Protein AF-A0A089KUU4-F1 (afdb_monomer_lite)

Foldseek 3Di:
DDPVVVVVLLVLLLLLLLLLLVLLQLLLPDDLPDNDVVSVVVNVVSLVVNVVSLVVLVVVLVVCVVPDPDPDDPLVVLSVVSNVSSVVSSVVSPPNVSSCCCVVPVPVSVVSNVSVVPSNVVSVVSSVCSVVSVVVVD

Sequence (138 aa):
MNSIIFRCRYVGILILLILSFRLLSVTQTGPGWEVPTIVFDEIRKIQNKMSFLFIVEIVLIIYDAFNKNKPGTLSLVLYITAVLLSFIIYSYGSEQVIFNLQGNAPLLSALISNSLFIGVPIACLLVGTLTYLRWKHN

pLDDT: mean 72.03, std 10.83, range [47.47, 88.88]

Secondary structure (DSSP, 8-state):
--HHHHHHHHHHHHHHHHHHHHHHHHTTSS-TT---HHHHHHHHHHHHHHHHHHHHHHHHHHHHHHH-S-TT-HHHHHHHHHHHHHHHHHHHHTSGGGGGHHHH-HHHHHHHHTHHHHHHHHHHHHHHHHHHHHHTT-

Radius of gyration: 16.64 Å; chains: 1; bounding box: 42×26×46 Å

Structure (mmCIF, N/CA/C/O backbone):
data_AF-A0A089KUU4-F1
#
_entry.id   AF-A0A089KUU4-F1
#
loop_
_atom_site.group_PDB
_atom_site.id
_atom_site.type_symbol
_atom_site.label_atom_id
_atom_site.label_alt_id
_atom_site.label_comp_id
_atom_site.label_asym_id
_atom_site.label_entity_id
_atom_site.label_seq_id
_atom_site.pdbx_PDB_ins_code
_atom_site.Cartn_x
_atom_site.Cartn_y
_atom_site.Cartn_z
_atom_site.occupancy
_atom_site.B_iso_or_equiv
_atom_site.auth_seq_id
_atom_site.auth_comp_id
_atom_site.auth_asym_id
_atom_site.auth_atom_id
_atom_site.pdbx_PDB_model_num
ATOM 1 N N . MET A 1 1 ? -19.305 1.668 19.374 1.00 51.12 1 MET A N 1
ATOM 2 C CA . MET A 1 1 ? -18.631 2.465 18.321 1.00 51.12 1 MET A CA 1
ATOM 3 C C . MET A 1 1 ? -18.772 1.729 16.985 1.00 51.12 1 MET A C 1
ATOM 5 O O . MET A 1 1 ? -18.346 0.582 16.909 1.00 51.12 1 MET A O 1
ATOM 9 N N . ASN A 1 2 ? -19.458 2.321 15.996 1.00 54.53 2 ASN A N 1
ATOM 10 C CA . ASN A 1 2 ? -20.070 1.632 14.840 1.00 54.53 2 ASN A CA 1
ATOM 11 C C . ASN A 1 2 ? -19.137 0.671 14.078 1.00 54.53 2 ASN A C 1
ATOM 13 O O . ASN A 1 2 ? -18.156 1.095 13.472 1.00 54.53 2 ASN A O 1
ATOM 17 N N . SER A 1 3 ? -19.505 -0.617 14.055 1.00 61.72 3 SER A N 1
ATOM 18 C CA . SER A 1 3 ? -18.815 -1.726 13.363 1.00 61.72 3 SER A CA 1
ATOM 19 C C . SER A 1 3 ? -18.462 -1.414 11.898 1.00 61.72 3 SER A C 1
ATOM 21 O O . SER A 1 3 ? -17.381 -1.764 11.424 1.00 61.72 3 SER A O 1
ATOM 23 N N . ILE A 1 4 ? -19.333 -0.675 11.206 1.00 66.44 4 ILE A N 1
ATOM 24 C CA . ILE A 1 4 ? -19.206 -0.338 9.781 1.00 66.44 4 ILE A CA 1
ATOM 25 C C . ILE A 1 4 ? -17.990 0.556 9.504 1.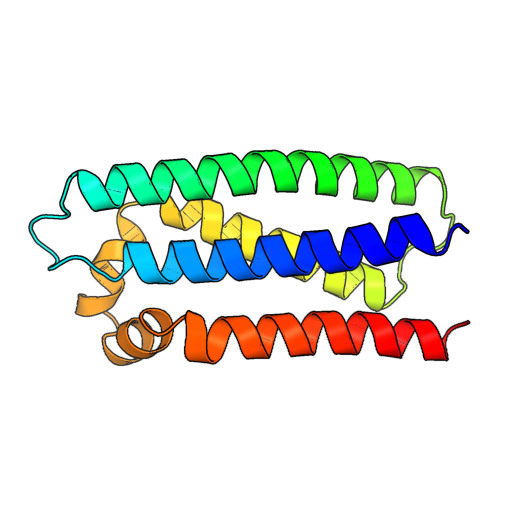00 66.44 4 ILE A C 1
ATOM 27 O O . ILE A 1 4 ? -17.186 0.231 8.635 1.00 66.44 4 ILE A O 1
ATOM 31 N N . ILE A 1 5 ? -17.796 1.624 10.289 1.00 67.00 5 ILE A N 1
ATOM 32 C CA . ILE A 1 5 ? -16.706 2.604 10.098 1.00 67.00 5 ILE A CA 1
ATOM 33 C C . ILE A 1 5 ? -15.342 1.910 10.125 1.00 67.00 5 ILE A C 1
ATOM 35 O O . ILE A 1 5 ? -14.425 2.242 9.380 1.00 67.00 5 ILE A O 1
ATOM 39 N N . PHE A 1 6 ? -15.214 0.889 10.963 1.00 67.12 6 PHE A N 1
ATOM 40 C CA . PHE A 1 6 ? -13.966 0.166 11.095 1.00 67.12 6 PHE A CA 1
ATOM 41 C C . PHE A 1 6 ? -13.721 -0.875 10.009 1.00 67.12 6 PHE A C 1
ATOM 43 O O . PHE A 1 6 ? -12.577 -1.057 9.607 1.00 67.12 6 PHE A O 1
ATOM 50 N N . ARG A 1 7 ? -14.771 -1.538 9.514 1.00 67.94 7 ARG A N 1
ATOM 51 C CA . ARG A 1 7 ? -14.646 -2.402 8.334 1.00 67.94 7 ARG A CA 1
ATOM 52 C C . ARG A 1 7 ? -14.214 -1.575 7.126 1.00 67.94 7 ARG A C 1
ATOM 54 O O . ARG A 1 7 ? -13.273 -1.960 6.443 1.00 67.94 7 ARG A O 1
ATOM 61 N N . CYS A 1 8 ? -14.816 -0.399 6.935 1.00 71.75 8 CYS A N 1
ATOM 62 C CA . CYS A 1 8 ? -14.413 0.543 5.891 1.00 71.75 8 CYS A CA 1
ATOM 63 C C . CYS A 1 8 ? -12.949 0.981 6.035 1.00 71.75 8 CYS A C 1
ATOM 65 O O . CYS A 1 8 ? -12.246 1.040 5.036 1.00 71.75 8 CYS A O 1
ATOM 67 N N . ARG A 1 9 ? -12.460 1.205 7.260 1.00 73.81 9 ARG A N 1
ATOM 68 C CA . ARG A 1 9 ? -11.047 1.528 7.524 1.00 73.81 9 ARG A CA 1
ATOM 69 C C . ARG A 1 9 ? -10.075 0.420 7.156 1.00 73.81 9 ARG A C 1
ATOM 71 O O . ARG A 1 9 ? -9.066 0.679 6.516 1.00 73.81 9 ARG A O 1
ATOM 78 N N . TYR A 1 10 ? -10.365 -0.816 7.546 1.00 76.88 10 TYR A N 1
ATOM 79 C CA . TYR A 1 10 ? -9.488 -1.937 7.212 1.00 76.88 10 TYR A CA 1
ATOM 80 C C . TYR A 1 10 ? -9.478 -2.231 5.711 1.00 76.88 10 TYR A C 1
ATOM 82 O O . TYR A 1 10 ? -8.430 -2.557 5.164 1.00 76.88 10 TYR A O 1
ATOM 90 N N . VAL A 1 11 ? -10.613 -2.039 5.035 1.00 79.62 11 VAL A N 1
ATOM 91 C CA . VAL A 1 11 ? -10.685 -2.080 3.569 1.00 79.62 11 VAL A CA 1
ATOM 92 C C . VAL A 1 11 ? -9.906 -0.916 2.947 1.00 79.62 11 VAL A C 1
ATOM 94 O O . VAL A 1 11 ? -9.170 -1.132 1.990 1.00 79.62 11 VAL A O 1
ATOM 97 N N . GLY A 1 12 ? -10.005 0.292 3.508 1.00 81.88 12 GLY A N 1
ATOM 98 C CA . GLY A 1 12 ? -9.242 1.468 3.079 1.00 81.88 12 GLY A CA 1
ATOM 99 C C . GLY A 1 12 ? -7.735 1.233 3.143 1.00 81.88 12 GLY A C 1
ATOM 100 O O . GLY A 1 12 ? -7.047 1.394 2.136 1.00 81.88 12 GLY A O 1
ATOM 101 N N . ILE A 1 13 ? -7.239 0.732 4.278 1.00 82.19 13 ILE A N 1
ATOM 102 C CA . ILE A 1 13 ? -5.835 0.334 4.438 1.00 82.19 13 ILE A CA 1
ATOM 103 C C . ILE A 1 13 ? -5.438 -0.790 3.488 1.00 82.19 13 ILE A C 1
ATOM 105 O O . ILE A 1 13 ? -4.349 -0.738 2.921 1.00 82.19 13 ILE A O 1
ATOM 109 N N . LEU A 1 14 ? -6.291 -1.799 3.295 1.00 84.25 14 LEU A N 1
ATOM 110 C CA . LEU A 1 14 ? -5.998 -2.891 2.370 1.00 84.25 14 LEU A CA 1
ATOM 111 C C . LEU A 1 14 ? -5.762 -2.349 0.956 1.00 84.25 14 LEU A C 1
ATOM 113 O O . LEU A 1 14 ? -4.759 -2.673 0.325 1.00 84.25 14 LEU A O 1
ATOM 117 N N . ILE A 1 15 ? -6.666 -1.489 0.482 1.00 85.56 15 ILE A N 1
ATOM 118 C CA . ILE A 1 15 ? -6.566 -0.857 -0.837 1.00 85.56 15 ILE A CA 1
ATOM 119 C C . ILE A 1 15 ? -5.324 0.033 -0.905 1.00 85.56 15 ILE A C 1
ATOM 121 O O . ILE A 1 15 ? -4.604 -0.014 -1.900 1.00 85.56 15 ILE A O 1
ATOM 125 N N . LEU A 1 16 ? -5.044 0.808 0.146 1.00 86.56 16 LEU A N 1
ATOM 126 C CA . LEU A 1 16 ? -3.871 1.675 0.216 1.00 86.56 16 LEU A CA 1
ATOM 127 C C . LEU A 1 16 ? -2.572 0.867 0.102 1.00 86.56 16 LEU A C 1
ATOM 129 O O . LEU A 1 16 ? -1.727 1.201 -0.720 1.00 86.56 16 LEU A O 1
ATOM 133 N N . LEU A 1 17 ? -2.442 -0.233 0.848 1.00 84.38 17 LEU A N 1
ATOM 134 C CA . LEU A 1 17 ? -1.278 -1.119 0.786 1.00 84.38 17 LEU A CA 1
ATOM 135 C C . LEU A 1 17 ? -1.134 -1.770 -0.594 1.00 84.38 17 LEU A C 1
ATOM 137 O O . LEU A 1 17 ? -0.038 -1.780 -1.148 1.00 84.38 17 LEU A O 1
ATOM 141 N N . ILE A 1 18 ? -2.229 -2.259 -1.184 1.00 84.50 18 ILE A N 1
ATOM 142 C CA . ILE A 1 18 ? -2.216 -2.825 -2.542 1.00 84.50 18 ILE A CA 1
ATOM 143 C C . ILE A 1 18 ? -1.741 -1.780 -3.560 1.00 84.50 18 ILE A C 1
ATOM 145 O O . ILE A 1 18 ? -0.928 -2.094 -4.428 1.00 84.50 18 ILE A O 1
ATOM 149 N N . LEU A 1 19 ? -2.217 -0.536 -3.457 1.00 85.62 19 LEU A N 1
ATOM 150 C CA . LEU A 1 19 ? -1.789 0.551 -4.337 1.00 85.62 19 LEU A CA 1
ATOM 151 C C . LEU A 1 19 ? -0.321 0.925 -4.117 1.00 85.62 19 LEU A C 1
ATOM 153 O O . LEU A 1 19 ? 0.384 1.112 -5.105 1.00 85.62 19 LEU A O 1
ATOM 157 N N . SER A 1 20 ? 0.157 0.954 -2.871 1.00 83.50 20 SER A N 1
ATOM 158 C CA . SER A 1 20 ? 1.574 1.158 -2.544 1.00 83.50 20 SER A CA 1
ATOM 159 C C . SER A 1 20 ? 2.452 0.096 -3.204 1.00 83.50 20 SER A C 1
ATOM 161 O O . SER A 1 20 ? 3.413 0.417 -3.896 1.00 83.50 20 SER A O 1
ATOM 163 N N . PHE A 1 21 ? 2.093 -1.181 -3.067 1.00 80.31 21 PHE A N 1
ATOM 164 C CA . PHE A 1 21 ? 2.824 -2.281 -3.695 1.00 80.31 21 PHE A CA 1
ATOM 165 C C . PHE A 1 21 ? 2.745 -2.238 -5.223 1.00 80.31 21 PHE A C 1
ATOM 167 O O . PHE A 1 21 ? 3.732 -2.520 -5.904 1.00 80.31 21 PHE A O 1
ATOM 174 N N . ARG A 1 22 ? 1.602 -1.843 -5.793 1.00 81.12 22 ARG A N 1
ATOM 175 C CA . ARG A 1 22 ? 1.475 -1.642 -7.241 1.00 81.12 22 ARG A CA 1
ATOM 176 C C . ARG A 1 22 ? 2.379 -0.511 -7.730 1.00 81.12 22 ARG A C 1
ATOM 178 O O . ARG A 1 22 ? 3.068 -0.701 -8.723 1.00 81.12 22 ARG A O 1
ATOM 185 N N . LEU A 1 23 ? 2.417 0.621 -7.026 1.00 79.62 23 LEU A N 1
ATOM 186 C CA . LEU A 1 23 ? 3.308 1.743 -7.333 1.00 79.62 23 LEU A CA 1
ATOM 187 C C . LEU A 1 23 ? 4.776 1.296 -7.316 1.00 79.62 23 LEU A C 1
ATOM 189 O O . LEU A 1 23 ? 5.533 1.592 -8.238 1.00 79.62 23 LEU A O 1
ATOM 193 N N . LEU A 1 24 ? 5.148 0.519 -6.298 1.00 76.88 24 LEU A N 1
ATOM 194 C CA . LEU A 1 24 ? 6.483 -0.051 -6.145 1.00 76.88 24 LEU A CA 1
ATOM 195 C C . LEU A 1 24 ? 6.848 -1.001 -7.303 1.00 76.88 24 LEU A C 1
ATOM 197 O O . LEU A 1 24 ? 7.974 -0.982 -7.773 1.00 76.88 24 LEU A O 1
ATOM 201 N N . SER A 1 25 ? 5.907 -1.807 -7.801 1.00 76.38 25 SER A N 1
ATOM 202 C CA . SER A 1 25 ? 6.153 -2.686 -8.956 1.00 76.38 25 SER A CA 1
ATOM 203 C C . SER A 1 25 ? 6.279 -1.901 -10.260 1.00 76.38 25 SER A C 1
ATOM 205 O O . SER A 1 25 ? 7.259 -2.082 -10.977 1.00 76.38 25 SER A O 1
ATOM 207 N N . VAL A 1 26 ? 5.360 -0.969 -10.536 1.00 75.94 26 VAL A N 1
ATOM 208 C CA . VAL A 1 26 ? 5.382 -0.155 -11.765 1.00 75.94 26 VAL A CA 1
ATOM 209 C C . VAL A 1 26 ? 6.682 0.653 -11.866 1.00 75.94 26 VAL A C 1
ATOM 211 O O . VAL A 1 26 ? 7.312 0.695 -12.920 1.00 75.94 26 VAL A O 1
ATOM 214 N N . THR A 1 27 ? 7.161 1.208 -10.752 1.00 72.62 27 THR A N 1
ATOM 215 C CA . THR A 1 27 ? 8.452 1.923 -10.697 1.00 72.62 27 THR A CA 1
ATOM 216 C C . THR A 1 27 ? 9.680 1.029 -10.927 1.00 72.62 27 THR A C 1
ATOM 218 O O . THR A 1 27 ? 10.738 1.548 -11.267 1.00 72.62 27 THR A O 1
ATOM 221 N N . GLN A 1 28 ? 9.562 -0.301 -10.810 1.00 69.88 28 GLN A N 1
ATOM 222 C CA . GLN A 1 28 ? 10.625 -1.259 -11.161 1.00 69.88 28 GLN A CA 1
ATOM 223 C C . GLN A 1 28 ? 10.522 -1.809 -12.597 1.00 69.88 28 GLN A C 1
ATOM 225 O O . GLN A 1 28 ? 11.419 -2.531 -13.027 1.00 69.88 28 GLN A O 1
ATOM 230 N N . THR A 1 29 ? 9.453 -1.511 -13.347 1.00 64.06 29 THR A N 1
ATOM 231 C CA . THR A 1 29 ? 9.196 -2.115 -14.676 1.00 64.06 29 THR A CA 1
ATOM 232 C C . THR A 1 29 ? 9.894 -1.433 -15.865 1.00 64.06 29 THR A C 1
ATOM 234 O O . THR A 1 29 ? 9.568 -1.727 -17.012 1.00 64.06 29 THR A O 1
ATOM 237 N N . GLY A 1 30 ? 10.881 -0.562 -15.642 1.00 54.88 30 GLY A N 1
ATOM 238 C CA . GLY A 1 30 ? 11.615 0.117 -16.720 1.00 54.88 30 GLY A CA 1
ATOM 239 C C . GLY A 1 30 ? 13.055 -0.388 -16.880 1.00 54.88 30 GLY A C 1
ATOM 240 O O . GLY A 1 30 ? 13.724 -0.587 -15.867 1.00 54.88 30 GLY A O 1
ATOM 241 N N . PRO A 1 31 ? 13.579 -0.562 -18.109 1.00 51.22 31 PRO A N 1
ATOM 242 C CA . PRO A 1 31 ? 15.023 -0.615 -18.316 1.00 51.22 31 PRO A CA 1
ATOM 243 C C . PRO A 1 31 ? 15.603 0.753 -17.923 1.00 51.22 31 PRO A C 1
ATOM 245 O O . PRO A 1 31 ? 15.074 1.779 -18.346 1.00 51.22 31 PRO A O 1
ATOM 248 N N . GLY A 1 32 ? 16.659 0.777 -17.104 1.00 52.62 32 GLY A N 1
ATOM 249 C CA . GLY A 1 32 ? 17.196 1.962 -16.400 1.00 52.62 32 GLY A CA 1
ATOM 250 C C . GLY A 1 32 ? 17.682 3.166 -17.232 1.00 52.62 32 GLY A C 1
ATOM 251 O O . GLY A 1 32 ? 18.406 4.002 -16.704 1.00 52.62 32 GLY A O 1
ATOM 252 N N . TRP A 1 33 ? 17.299 3.278 -18.503 1.00 54.59 33 TRP A N 1
ATOM 253 C CA . TRP A 1 33 ? 17.759 4.287 -19.463 1.00 54.59 33 TRP A CA 1
ATOM 254 C C . TRP A 1 33 ? 16.588 5.037 -20.120 1.00 54.59 33 TRP A C 1
ATOM 256 O O . TRP A 1 33 ? 16.713 6.225 -20.389 1.00 54.59 33 TRP A O 1
ATOM 266 N N . GLU A 1 34 ? 15.433 4.386 -20.318 1.00 59.50 34 GLU A N 1
ATOM 267 C CA . GLU A 1 34 ? 14.227 5.004 -20.884 1.00 59.50 34 GLU A CA 1
ATOM 268 C C . GLU A 1 34 ? 12.980 4.395 -20.239 1.00 59.50 34 GLU A C 1
ATOM 270 O O . GLU A 1 34 ? 12.562 3.278 -20.542 1.00 59.50 34 GLU A O 1
ATOM 275 N N . VAL A 1 35 ? 12.376 5.142 -19.318 1.00 64.12 35 VAL A N 1
ATOM 276 C CA . VAL A 1 35 ? 11.077 4.790 -18.743 1.00 64.12 35 VAL A CA 1
ATOM 277 C C . VAL A 1 35 ? 10.001 5.270 -19.723 1.00 64.12 35 VAL A C 1
ATOM 279 O O . VAL A 1 35 ? 9.931 6.473 -19.985 1.00 64.12 35 VAL A O 1
ATOM 282 N N . PRO A 1 36 ? 9.152 4.385 -20.275 1.00 68.75 36 PRO A N 1
ATOM 283 C CA . PRO A 1 36 ? 8.100 4.798 -21.197 1.00 68.75 36 PRO A CA 1
ATOM 284 C C . PRO A 1 36 ? 7.136 5.795 -20.542 1.00 68.75 36 PRO A C 1
ATOM 286 O O . PRO A 1 36 ? 6.779 5.645 -19.373 1.00 68.75 36 PRO A O 1
ATOM 289 N N . THR A 1 37 ? 6.625 6.762 -21.306 1.00 73.50 37 THR A N 1
ATOM 290 C CA . THR A 1 37 ? 5.591 7.718 -20.848 1.00 73.50 37 THR A CA 1
ATOM 291 C C . THR A 1 37 ? 4.364 7.028 -20.242 1.00 73.50 37 THR A C 1
ATOM 293 O O . THR A 1 37 ? 3.810 7.505 -19.256 1.00 73.50 37 THR A O 1
ATOM 296 N N . ILE A 1 38 ? 4.015 5.842 -20.749 1.00 76.38 38 ILE A N 1
ATOM 297 C CA . ILE A 1 38 ? 2.934 4.983 -20.240 1.00 76.38 38 ILE A CA 1
ATOM 298 C C . ILE A 1 38 ? 3.137 4.619 -18.756 1.00 76.38 38 ILE A C 1
ATOM 300 O O . ILE A 1 38 ? 2.174 4.577 -17.990 1.00 76.38 38 ILE A O 1
ATOM 304 N N . VAL A 1 39 ? 4.383 4.394 -18.328 1.00 74.44 39 VAL A N 1
ATOM 305 C CA . VAL A 1 39 ? 4.723 4.066 -16.934 1.00 74.44 39 VAL A CA 1
ATOM 306 C C . VAL A 1 39 ? 4.517 5.288 -16.037 1.00 74.44 39 VAL A C 1
ATOM 308 O O . VAL A 1 39 ? 3.961 5.162 -14.947 1.00 74.44 39 VAL A O 1
ATOM 311 N N . PHE A 1 40 ? 4.882 6.486 -16.507 1.00 75.44 40 PHE A N 1
ATOM 312 C CA . PHE A 1 40 ? 4.640 7.736 -15.777 1.00 75.44 40 PHE A CA 1
ATOM 313 C C . PHE A 1 40 ? 3.146 8.047 -15.624 1.00 75.44 40 PHE A C 1
ATOM 315 O O . PHE A 1 40 ? 2.710 8.457 -14.544 1.00 75.44 40 PHE A O 1
ATOM 322 N N . ASP A 1 41 ? 2.347 7.802 -16.663 1.00 80.19 41 ASP A N 1
ATOM 323 C CA . ASP A 1 41 ? 0.893 7.971 -16.600 1.00 80.19 41 ASP A CA 1
ATOM 324 C C . ASP A 1 41 ? 0.246 6.987 -15.613 1.00 80.19 41 ASP A C 1
ATOM 326 O O . ASP A 1 41 ? -0.651 7.361 -14.844 1.00 80.19 41 ASP A O 1
ATOM 330 N N . GLU A 1 42 ? 0.721 5.738 -15.570 1.00 81.56 42 GLU A N 1
ATOM 331 C CA . GLU A 1 42 ? 0.251 4.751 -14.597 1.00 81.56 42 GLU A CA 1
ATOM 332 C C . GLU A 1 42 ? 0.650 5.122 -13.160 1.00 81.56 42 GLU A C 1
ATOM 334 O O . GLU A 1 42 ? -0.207 5.092 -12.268 1.00 81.56 42 GLU A O 1
ATOM 339 N N . ILE A 1 43 ? 1.899 5.551 -12.940 1.00 81.12 43 ILE A N 1
ATOM 340 C CA . ILE A 1 43 ? 2.385 6.072 -11.651 1.00 81.12 43 ILE A CA 1
ATOM 341 C C . ILE A 1 43 ? 1.483 7.211 -11.170 1.00 81.12 43 ILE A C 1
ATOM 343 O O . ILE A 1 43 ? 0.952 7.150 -10.059 1.00 81.12 43 ILE A O 1
ATOM 347 N N . ARG A 1 44 ? 1.221 8.205 -12.027 1.00 82.75 44 ARG A N 1
ATOM 348 C CA . ARG A 1 44 ? 0.391 9.369 -11.685 1.00 82.75 44 ARG A CA 1
ATOM 349 C C . ARG A 1 44 ? -1.045 8.970 -11.353 1.00 82.75 44 ARG A C 1
ATOM 351 O O . ARG A 1 44 ? -1.638 9.486 -10.404 1.00 82.75 44 ARG A O 1
ATOM 358 N N . LYS A 1 45 ? -1.614 8.009 -12.087 1.00 86.81 45 LYS A N 1
ATOM 359 C CA . LYS A 1 45 ? -2.958 7.475 -11.817 1.00 86.81 45 LYS A CA 1
ATOM 360 C C . LYS A 1 45 ? -3.032 6.751 -10.472 1.00 86.81 45 LYS A C 1
ATOM 362 O O . LYS A 1 45 ? -4.040 6.879 -9.775 1.00 86.81 45 LYS A O 1
ATOM 367 N N . ILE A 1 46 ? -2.002 5.988 -10.107 1.00 86.31 46 ILE A N 1
ATOM 368 C CA . ILE A 1 46 ? -1.924 5.306 -8.808 1.00 86.31 46 ILE A CA 1
ATOM 369 C C . ILE A 1 46 ? -1.746 6.333 -7.685 1.00 86.31 46 ILE A C 1
ATOM 371 O O . ILE A 1 46 ? -2.507 6.305 -6.719 1.00 86.31 46 ILE A O 1
ATOM 375 N N . GLN A 1 47 ? -0.828 7.285 -7.847 1.00 84.50 47 GLN A N 1
ATOM 376 C CA . GLN A 1 47 ? -0.575 8.358 -6.885 1.00 84.50 47 GLN A CA 1
ATOM 377 C C . GLN A 1 47 ? -1.821 9.204 -6.609 1.00 84.50 47 GLN A C 1
ATOM 379 O O . GLN A 1 47 ? -2.131 9.457 -5.449 1.00 84.50 47 GLN A O 1
ATOM 384 N N . ASN A 1 48 ? -2.606 9.554 -7.631 1.00 87.19 48 ASN A N 1
ATOM 385 C CA . ASN A 1 48 ? -3.868 10.280 -7.440 1.00 87.19 48 ASN A CA 1
ATOM 386 C C . ASN A 1 48 ? -4.886 9.493 -6.595 1.00 87.19 48 ASN A C 1
ATOM 388 O O . ASN A 1 48 ? -5.606 10.070 -5.783 1.00 87.19 48 ASN A O 1
ATOM 392 N N . LYS A 1 49 ? -4.953 8.165 -6.756 1.00 88.88 49 LYS A N 1
ATOM 393 C CA . LYS A 1 49 ? -5.818 7.317 -5.916 1.00 88.88 49 LYS A CA 1
ATOM 394 C C . LYS A 1 49 ? -5.303 7.244 -4.483 1.00 88.88 49 LYS A C 1
ATOM 396 O O . LYS A 1 49 ? -6.096 7.290 -3.546 1.00 88.88 49 LYS A O 1
ATOM 401 N N . MET A 1 50 ? -3.985 7.137 -4.316 1.00 86.75 50 MET A N 1
ATOM 402 C CA . MET A 1 50 ? -3.352 7.132 -3.000 1.00 86.75 50 MET A CA 1
ATOM 403 C C . MET A 1 50 ? -3.540 8.468 -2.279 1.00 86.75 50 MET A C 1
ATOM 405 O O . MET A 1 50 ? -3.858 8.448 -1.098 1.00 86.75 50 MET A O 1
ATOM 409 N N . SER A 1 51 ? -3.431 9.613 -2.965 1.00 86.12 51 SER A N 1
ATOM 410 C CA . SER A 1 51 ? -3.632 10.933 -2.348 1.00 86.12 51 SER A CA 1
ATOM 411 C C . SER A 1 51 ? -5.050 11.091 -1.803 1.00 86.12 51 SER A C 1
ATOM 413 O O . SER A 1 51 ? -5.227 11.505 -0.658 1.00 86.12 51 SER A O 1
ATOM 415 N N . PHE A 1 52 ? -6.056 10.662 -2.571 1.00 88.00 52 PHE A N 1
ATOM 416 C CA . PHE A 1 52 ? -7.441 10.641 -2.112 1.00 88.00 52 PHE A CA 1
ATOM 417 C C . PHE A 1 52 ? -7.610 9.762 -0.866 1.00 88.00 52 PHE A C 1
ATOM 419 O O . PHE A 1 52 ? -8.211 10.192 0.118 1.00 88.00 52 PHE A O 1
ATOM 426 N N . LEU A 1 53 ? -7.040 8.552 -0.876 1.00 88.06 53 LEU A N 1
ATOM 427 C CA . LEU A 1 53 ? -7.095 7.654 0.278 1.00 88.06 53 LEU A CA 1
ATOM 428 C C . LEU A 1 53 ? -6.366 8.238 1.493 1.00 88.06 53 LEU A C 1
ATOM 430 O O . LEU A 1 53 ? -6.911 8.175 2.587 1.00 88.06 53 LEU A O 1
ATOM 434 N N . PHE A 1 54 ? -5.203 8.874 1.331 1.00 86.50 54 PHE A N 1
ATOM 435 C CA . PHE A 1 54 ? -4.504 9.529 2.441 1.00 86.50 54 PHE A CA 1
ATOM 436 C C . PHE A 1 54 ? -5.336 10.631 3.087 1.00 86.50 54 PHE A C 1
ATOM 438 O O . PHE A 1 54 ? -5.370 10.715 4.311 1.00 86.50 54 PHE A O 1
ATOM 445 N N . ILE A 1 55 ? -6.038 11.446 2.297 1.00 86.75 55 ILE A N 1
ATOM 446 C CA . ILE A 1 55 ? -6.923 12.487 2.836 1.00 86.75 55 ILE A CA 1
ATOM 447 C C . ILE A 1 55 ? -8.021 11.849 3.693 1.00 86.75 55 ILE A C 1
ATOM 449 O O . ILE A 1 55 ? -8.255 12.284 4.821 1.00 86.75 55 ILE A O 1
ATOM 453 N N . VAL A 1 56 ? -8.655 10.784 3.192 1.00 87.38 56 VAL A N 1
ATOM 454 C CA . VAL A 1 56 ? -9.678 10.037 3.942 1.00 87.38 56 VAL A CA 1
ATOM 455 C C . VAL A 1 56 ? -9.098 9.463 5.240 1.00 87.38 56 VAL A C 1
ATOM 457 O O . VAL A 1 56 ? -9.693 9.614 6.305 1.00 87.38 56 VAL A O 1
ATOM 460 N N . GLU A 1 57 ? -7.916 8.855 5.179 1.00 83.06 57 GLU A N 1
ATOM 461 C CA . GLU A 1 57 ? -7.228 8.266 6.331 1.00 83.06 57 GLU A CA 1
ATOM 462 C C . GLU A 1 57 ? -6.855 9.320 7.386 1.00 83.06 57 GLU A C 1
ATOM 464 O O . GLU A 1 57 ? -7.094 9.104 8.574 1.00 83.06 57 GLU A O 1
ATOM 469 N N . ILE A 1 58 ? -6.358 10.491 6.971 1.00 83.69 58 ILE A N 1
ATOM 470 C CA . ILE A 1 58 ? -6.054 11.623 7.861 1.00 83.69 58 ILE A CA 1
ATOM 471 C C . ILE A 1 58 ? -7.321 12.095 8.577 1.00 83.69 58 ILE A C 1
ATOM 473 O O . ILE A 1 58 ? -7.319 12.210 9.802 1.00 83.69 58 ILE A O 1
ATOM 477 N N . VAL A 1 59 ? -8.419 12.311 7.844 1.00 84.00 59 VAL A N 1
ATOM 478 C CA . VAL A 1 59 ? -9.706 12.717 8.437 1.00 84.00 59 VAL A CA 1
ATOM 479 C C . VAL A 1 59 ? -10.169 11.694 9.475 1.00 84.00 59 VAL A C 1
ATOM 481 O O . VAL A 1 59 ? -10.615 12.066 10.561 1.00 84.00 59 VAL A O 1
ATOM 484 N N . LEU A 1 60 ? -10.017 10.401 9.187 1.00 79.31 60 LEU A N 1
ATOM 485 C CA . LEU A 1 60 ? -10.397 9.331 10.106 1.00 79.31 60 LEU A CA 1
ATOM 486 C C . LEU A 1 60 ? -9.483 9.253 11.337 1.00 79.31 60 LEU A C 1
ATOM 488 O O . LEU A 1 60 ? -9.969 8.980 12.435 1.00 79.31 60 LEU A O 1
ATOM 492 N N . ILE A 1 61 ? -8.172 9.465 11.183 1.00 78.56 61 ILE A N 1
ATOM 493 C CA . ILE A 1 61 ? -7.216 9.528 12.303 1.00 78.56 61 ILE A CA 1
ATOM 494 C C . ILE A 1 61 ? -7.564 10.701 13.218 1.00 78.56 61 ILE A C 1
ATOM 496 O O . ILE A 1 61 ? -7.652 10.518 14.431 1.00 78.56 61 ILE A O 1
ATOM 500 N N . ILE A 1 62 ? -7.828 11.874 12.638 1.00 78.75 62 ILE A N 1
ATOM 501 C CA . ILE A 1 62 ? -8.236 13.077 13.367 1.00 78.75 62 ILE A CA 1
ATOM 502 C C . ILE A 1 62 ? -9.555 12.829 14.113 1.00 78.75 62 ILE A C 1
ATOM 504 O O . ILE A 1 62 ? -9.644 13.089 15.311 1.00 78.75 62 ILE A O 1
ATOM 508 N N . TYR A 1 63 ? -10.560 12.257 13.443 1.00 77.75 63 TYR A N 1
ATOM 509 C CA . TYR A 1 63 ? -11.836 11.895 14.067 1.00 77.75 63 TYR A CA 1
ATOM 510 C C . TYR A 1 63 ? -11.658 10.949 15.263 1.00 77.75 63 TYR A C 1
ATOM 512 O O . TYR A 1 63 ? -12.331 11.099 16.284 1.00 77.75 63 TYR A O 1
ATOM 520 N N . 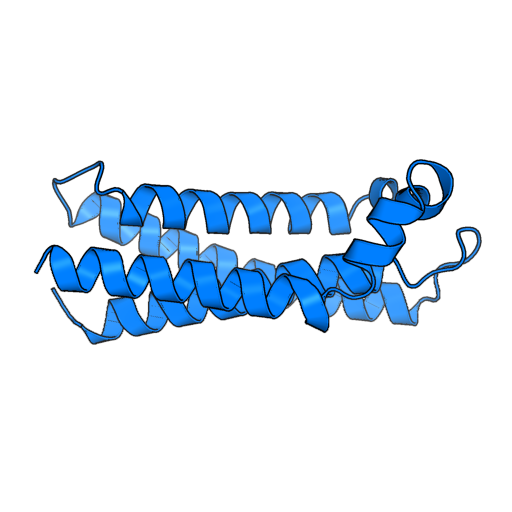ASP A 1 64 ? -10.745 9.981 15.154 1.00 73.44 64 ASP A N 1
ATOM 521 C CA . ASP A 1 64 ? -10.423 9.064 16.245 1.00 73.44 64 ASP A CA 1
ATOM 522 C C . ASP A 1 64 ? -9.698 9.765 17.399 1.00 73.44 64 ASP A C 1
ATOM 524 O O . ASP A 1 64 ? -10.015 9.483 18.552 1.00 73.44 64 ASP A O 1
ATOM 528 N N . ALA A 1 65 ? -8.775 10.685 17.107 1.00 72.75 65 ALA A N 1
ATOM 529 C CA . ALA A 1 65 ? -8.077 11.474 18.120 1.00 72.75 65 ALA A CA 1
ATOM 530 C C . ALA A 1 65 ? -9.038 12.375 18.915 1.00 72.75 65 ALA A C 1
ATOM 532 O O . ALA A 1 65 ? -8.885 12.504 20.126 1.00 72.75 65 ALA A O 1
ATOM 533 N N . PHE A 1 66 ? -10.059 12.941 18.261 1.00 73.94 66 PHE A N 1
ATOM 534 C CA . PHE A 1 66 ? -11.071 13.769 18.926 1.00 73.94 66 PHE A CA 1
ATOM 535 C C . PHE A 1 66 ? -12.108 12.960 19.723 1.00 73.94 66 PHE A C 1
ATOM 537 O O . PHE A 1 66 ? -12.574 13.433 20.755 1.00 73.94 66 PHE A O 1
ATOM 544 N N . ASN A 1 67 ? -12.482 11.753 19.274 1.00 70.94 67 ASN A N 1
ATOM 545 C CA . ASN A 1 67 ? -13.563 10.973 19.901 1.00 70.94 67 ASN A CA 1
ATOM 546 C C . ASN A 1 67 ? -13.105 9.843 20.839 1.00 70.94 67 ASN A C 1
ATOM 548 O O . ASN A 1 67 ? -13.923 9.332 21.609 1.00 70.94 67 ASN A O 1
ATOM 552 N N . LYS A 1 68 ? -11.840 9.399 20.794 1.00 63.66 68 LYS A N 1
ATOM 553 C CA . LYS A 1 68 ? -11.327 8.332 21.673 1.00 63.66 68 LYS A CA 1
ATOM 554 C C . LYS A 1 68 ? -10.278 8.858 22.657 1.00 63.66 68 LYS A C 1
ATOM 556 O O . LYS A 1 68 ? -9.116 9.013 22.309 1.00 63.66 68 LYS A O 1
ATOM 561 N N . ASN A 1 69 ? -10.637 8.913 23.941 1.00 48.91 69 ASN A N 1
ATOM 562 C CA . ASN A 1 69 ? -9.727 9.168 25.076 1.00 48.91 69 ASN A CA 1
ATOM 563 C C . ASN A 1 69 ? -8.745 8.015 25.407 1.00 48.91 69 ASN A C 1
ATOM 565 O O . ASN A 1 69 ? -8.225 7.944 26.519 1.00 48.91 69 ASN A O 1
ATOM 569 N N . LYS A 1 70 ? -8.495 7.069 24.491 1.00 54.06 70 LYS A N 1
ATOM 570 C CA . LYS A 1 70 ? -7.537 5.968 24.712 1.00 54.06 70 LYS A CA 1
ATOM 571 C C . LYS A 1 70 ? -6.478 5.943 23.609 1.00 54.06 70 LYS A C 1
ATOM 573 O O . LYS A 1 70 ? -6.622 5.181 22.647 1.00 54.06 70 LYS A O 1
ATOM 578 N N . PRO A 1 71 ? -5.421 6.762 23.738 1.00 47.47 71 PRO A N 1
ATOM 579 C CA . PRO A 1 71 ? -4.239 6.631 22.903 1.00 47.47 71 PRO A CA 1
ATOM 580 C C . PRO A 1 71 ? -3.546 5.303 23.247 1.00 47.47 71 PRO A C 1
ATOM 582 O O . PRO A 1 71 ? -3.341 4.997 24.418 1.00 47.47 71 PRO A O 1
ATOM 585 N N . GLY A 1 72 ? -3.207 4.487 22.246 1.00 53.22 72 GLY A N 1
ATOM 586 C CA . GLY A 1 72 ? -2.275 3.368 22.455 1.00 53.22 72 GLY A CA 1
ATOM 587 C C . GLY A 1 72 ? -2.836 1.944 22.412 1.00 53.22 72 GLY A C 1
ATOM 588 O O . GLY A 1 72 ? -2.222 1.040 22.968 1.00 53.22 72 GLY A O 1
ATOM 589 N N . THR A 1 73 ? -3.947 1.676 21.719 1.00 64.56 73 THR A N 1
ATOM 590 C CA . THR A 1 73 ? -4.211 0.280 21.319 1.00 64.56 73 THR A CA 1
ATOM 591 C C . THR A 1 73 ? -3.247 -0.112 20.201 1.00 64.56 73 THR A C 1
ATOM 593 O O . THR A 1 73 ? -3.105 0.613 19.219 1.00 64.56 73 THR A O 1
ATOM 596 N N . LEU A 1 74 ? -2.613 -1.281 20.321 1.00 63.25 74 LEU A N 1
ATOM 597 C CA . LEU A 1 74 ? -1.654 -1.829 19.349 1.00 63.25 74 LEU A CA 1
ATOM 598 C C . LEU A 1 74 ? -2.198 -1.818 17.902 1.00 63.25 74 LEU A C 1
ATOM 600 O O . LEU A 1 74 ? -1.449 -1.614 16.952 1.00 63.25 74 LEU A O 1
ATOM 604 N N . SER A 1 75 ? -3.523 -1.919 17.738 1.00 64.94 75 SER A N 1
ATOM 605 C CA . SER A 1 75 ? -4.205 -1.772 16.444 1.00 64.94 75 SER A CA 1
ATOM 606 C C . SER A 1 75 ? -4.052 -0.390 15.795 1.00 64.94 75 SER A C 1
ATOM 608 O O . SER A 1 75 ? -3.925 -0.302 14.580 1.00 64.94 75 SER A O 1
ATOM 610 N N . LEU A 1 76 ? -4.047 0.686 16.585 1.00 71.75 76 LEU A N 1
ATOM 611 C CA . LEU A 1 76 ? -3.919 2.059 16.099 1.00 71.75 76 LEU A CA 1
ATOM 612 C C . LEU A 1 76 ? -2.463 2.369 15.735 1.00 71.75 76 LEU A C 1
ATOM 614 O O . LEU A 1 76 ? -2.217 3.057 14.751 1.00 71.75 76 LEU A O 1
ATOM 618 N N . VAL A 1 77 ? -1.506 1.787 16.466 1.00 72.88 77 VAL A N 1
ATOM 619 C CA . VAL A 1 77 ? -0.079 1.847 16.116 1.00 72.88 77 VAL A CA 1
ATOM 620 C C . VAL A 1 77 ? 0.159 1.166 14.769 1.00 72.88 77 VAL A C 1
ATOM 622 O O . VAL A 1 77 ? 0.645 1.812 13.849 1.00 72.88 77 VAL A O 1
ATOM 625 N N . LEU A 1 78 ? -0.274 -0.091 14.611 1.00 74.56 78 LEU A N 1
ATOM 626 C CA . LEU A 1 78 ? -0.149 -0.831 13.348 1.00 74.56 78 LEU A CA 1
ATOM 627 C C . LEU A 1 78 ? -0.841 -0.120 12.174 1.00 74.56 78 LEU A C 1
ATOM 629 O O . LEU A 1 78 ? -0.311 -0.095 11.065 1.00 74.56 78 LEU A O 1
ATOM 633 N N . TYR A 1 79 ? -2.003 0.485 12.425 1.00 78.00 79 TYR A N 1
ATOM 634 C CA . TYR A 1 79 ? -2.737 1.286 11.448 1.00 78.00 79 TYR A CA 1
ATOM 635 C C . TYR A 1 79 ? -1.923 2.500 10.980 1.00 78.00 79 TYR A C 1
ATOM 637 O O . TYR A 1 79 ? -1.706 2.671 9.782 1.00 78.00 79 TYR A O 1
ATOM 645 N N . ILE A 1 80 ? -1.418 3.313 11.915 1.00 79.25 80 ILE A N 1
ATOM 646 C CA . ILE A 1 80 ? -0.599 4.489 11.592 1.00 79.25 80 ILE A CA 1
ATOM 647 C C . ILE A 1 80 ? 0.681 4.067 10.867 1.00 79.25 80 ILE A C 1
ATOM 649 O O . ILE A 1 80 ? 1.042 4.686 9.870 1.00 79.25 80 ILE A O 1
ATOM 653 N N . THR A 1 81 ? 1.340 2.991 11.305 1.00 81.19 81 THR A N 1
ATOM 654 C CA . THR A 1 81 ? 2.536 2.465 10.635 1.00 81.19 81 THR A CA 1
ATOM 655 C C . THR A 1 81 ? 2.247 2.056 9.189 1.00 81.19 81 THR A C 1
ATOM 657 O O . THR A 1 81 ? 3.043 2.367 8.309 1.00 81.19 81 THR A O 1
ATOM 660 N N . ALA A 1 82 ? 1.107 1.416 8.907 1.00 82.25 82 ALA A N 1
ATOM 661 C CA . ALA A 1 82 ? 0.726 1.035 7.544 1.00 82.25 82 ALA A CA 1
ATOM 662 C C . ALA A 1 82 ? 0.449 2.252 6.640 1.00 82.25 82 ALA A C 1
ATOM 664 O O . ALA A 1 82 ? 0.844 2.262 5.469 1.00 82.25 82 ALA A O 1
ATOM 665 N N . VAL A 1 83 ? -0.187 3.294 7.187 1.00 83.06 83 VAL A N 1
ATOM 666 C CA . VAL A 1 83 ? -0.410 4.565 6.479 1.00 83.06 83 VAL A CA 1
ATOM 667 C C . VAL A 1 83 ? 0.921 5.273 6.212 1.00 83.06 83 VAL A C 1
ATOM 669 O O . VAL A 1 83 ? 1.170 5.681 5.081 1.00 83.06 83 VAL A O 1
ATOM 672 N N . LEU A 1 84 ? 1.813 5.352 7.205 1.00 84.88 84 LEU A N 1
ATOM 673 C CA . LEU A 1 84 ? 3.148 5.944 7.053 1.00 84.88 84 LEU A CA 1
ATOM 674 C C . LEU A 1 84 ? 3.997 5.195 6.026 1.00 84.88 84 LEU A C 1
ATOM 676 O O . LEU A 1 84 ? 4.599 5.824 5.163 1.00 84.88 84 LEU A O 1
ATOM 680 N N . LEU A 1 85 ? 4.011 3.862 6.066 1.00 82.81 85 LEU A N 1
ATOM 681 C CA . LEU A 1 85 ? 4.727 3.046 5.085 1.00 82.81 85 LEU A CA 1
ATOM 682 C C . LEU A 1 85 ? 4.207 3.302 3.665 1.00 82.81 85 LEU A C 1
ATOM 684 O O . LEU A 1 85 ? 4.990 3.486 2.737 1.00 82.81 85 LEU A O 1
ATOM 688 N N . SER A 1 86 ? 2.887 3.388 3.505 1.00 82.81 86 SER A N 1
ATOM 689 C CA . SER A 1 86 ? 2.278 3.737 2.221 1.00 82.81 86 SER A CA 1
ATOM 690 C C . SER A 1 86 ? 2.669 5.144 1.765 1.00 82.81 86 SER A C 1
ATOM 692 O O . SER A 1 86 ? 2.913 5.360 0.580 1.00 82.81 86 SER A O 1
ATOM 694 N N . PHE A 1 87 ? 2.746 6.107 2.688 1.00 82.25 87 PHE A N 1
ATOM 695 C CA . PHE A 1 87 ? 3.130 7.491 2.394 1.00 82.25 87 PHE A CA 1
ATOM 696 C C . PHE A 1 87 ? 4.601 7.610 1.981 1.00 82.25 87 PHE A C 1
ATOM 698 O O . PHE A 1 87 ? 4.940 8.354 1.059 1.00 82.25 87 PHE A O 1
ATOM 705 N N . ILE A 1 88 ? 5.467 6.832 2.627 1.00 80.81 88 ILE A N 1
ATOM 706 C CA . ILE A 1 88 ? 6.877 6.703 2.266 1.00 80.81 88 ILE A CA 1
ATOM 707 C C . ILE A 1 88 ? 6.998 6.172 0.832 1.00 80.81 88 ILE A C 1
ATOM 709 O O . ILE A 1 88 ? 7.667 6.784 0.004 1.00 80.81 88 ILE A O 1
ATOM 713 N N . ILE A 1 89 ? 6.291 5.084 0.507 1.00 78.62 89 ILE A N 1
ATOM 714 C CA . ILE A 1 89 ? 6.288 4.504 -0.846 1.00 78.62 89 ILE A CA 1
ATOM 715 C C . ILE A 1 89 ? 5.737 5.500 -1.876 1.00 78.62 89 ILE A C 1
ATOM 717 O O . ILE A 1 89 ? 6.303 5.641 -2.956 1.00 78.62 89 ILE A O 1
ATOM 721 N N . TYR A 1 90 ? 4.670 6.225 -1.536 1.00 80.00 90 TYR A N 1
ATOM 722 C CA . TYR A 1 90 ? 4.112 7.285 -2.376 1.00 80.00 90 TYR A CA 1
ATOM 723 C C . TYR A 1 90 ? 5.139 8.382 -2.696 1.00 80.00 90 TYR A C 1
ATOM 725 O O . TYR A 1 90 ? 5.285 8.745 -3.864 1.00 80.00 90 TYR A O 1
ATOM 733 N N . SER A 1 91 ? 5.858 8.864 -1.675 1.00 74.62 91 SER A N 1
ATOM 734 C CA . SER A 1 91 ? 6.847 9.947 -1.789 1.00 74.62 91 SER A CA 1
ATOM 735 C C . SER A 1 91 ? 8.081 9.525 -2.587 1.00 74.62 91 SER A C 1
ATOM 737 O O . SER A 1 91 ? 8.573 10.281 -3.419 1.00 74.62 91 SER A O 1
ATOM 739 N N . TYR A 1 92 ? 8.553 8.291 -2.399 1.00 70.38 92 TYR A N 1
ATOM 740 C CA . TYR A 1 92 ? 9.672 7.772 -3.185 1.00 70.38 92 TYR A CA 1
ATOM 741 C C . TYR A 1 92 ? 9.267 7.360 -4.605 1.00 70.38 92 TYR A C 1
ATOM 743 O O . TYR A 1 92 ? 10.095 7.417 -5.506 1.00 70.38 92 TYR A O 1
ATOM 751 N N . GLY A 1 93 ? 8.000 7.004 -4.843 1.00 60.72 93 GLY A N 1
ATOM 752 C CA . GLY A 1 9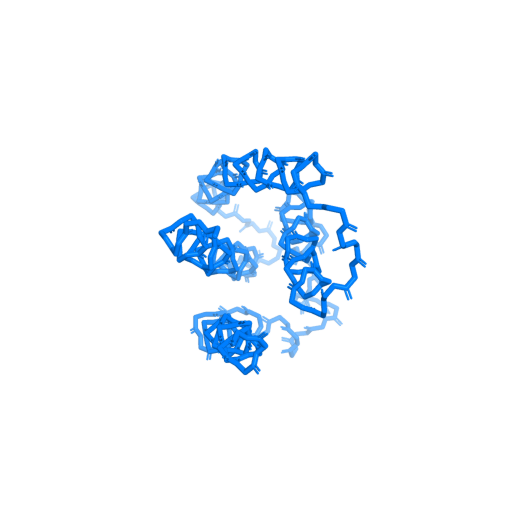3 ? 7.487 6.709 -6.185 1.00 60.72 93 GLY A CA 1
ATOM 753 C C . GLY A 1 93 ? 7.507 7.908 -7.141 1.00 60.72 93 GLY A C 1
ATOM 754 O O . GLY A 1 93 ? 7.462 7.709 -8.352 1.00 60.72 93 GLY A O 1
ATOM 755 N N . SER A 1 94 ? 7.585 9.140 -6.619 1.00 57.12 94 SER A N 1
ATOM 756 C CA . SER A 1 94 ? 7.776 10.358 -7.423 1.00 57.12 94 SER A CA 1
ATOM 757 C C . SER A 1 94 ? 9.236 10.714 -7.694 1.00 57.12 94 SER A C 1
ATOM 759 O O . SER A 1 94 ? 9.496 11.504 -8.600 1.00 57.12 94 SER A O 1
ATOM 761 N N . GLU A 1 95 ? 10.187 10.164 -6.939 1.00 58.66 95 GLU A N 1
ATOM 762 C CA . GLU A 1 95 ? 11.603 10.466 -7.123 1.00 58.66 95 GLU A CA 1
ATOM 763 C C . GLU A 1 95 ? 12.280 9.391 -7.971 1.00 58.66 95 GLU A C 1
ATOM 765 O O . GLU A 1 95 ? 12.078 8.190 -7.789 1.00 58.66 95 GLU A O 1
ATOM 770 N N . GLN A 1 96 ? 13.159 9.817 -8.881 1.00 54.06 96 GLN A N 1
ATOM 771 C CA . GLN A 1 96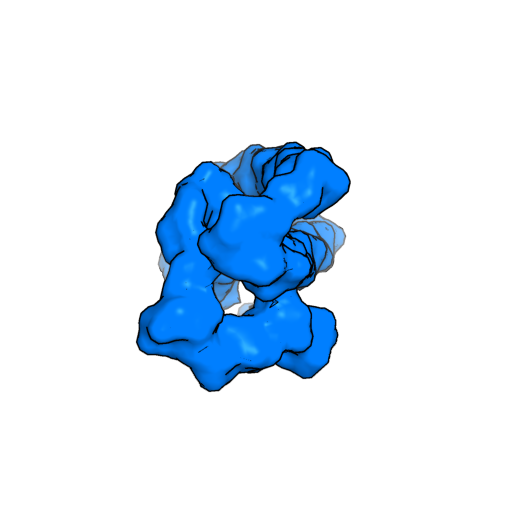 ? 13.913 8.913 -9.754 1.00 54.06 96 GLN A CA 1
ATOM 772 C C . GLN A 1 96 ? 14.805 7.902 -8.989 1.00 54.06 96 GLN A C 1
ATOM 774 O O . GLN A 1 96 ? 15.347 6.971 -9.578 1.00 54.06 96 GLN A O 1
ATOM 779 N N . VAL A 1 97 ? 14.931 8.046 -7.666 1.00 51.62 97 VAL A N 1
ATOM 780 C CA . VAL A 1 97 ? 15.742 7.214 -6.765 1.00 51.62 97 VAL A CA 1
ATOM 781 C C . VAL A 1 97 ? 15.314 5.736 -6.777 1.00 51.62 97 VAL A C 1
ATOM 783 O O . VAL A 1 97 ? 16.169 4.859 -6.657 1.00 51.62 97 VAL A O 1
ATOM 786 N N . ILE A 1 98 ? 14.028 5.422 -6.998 1.00 52.69 98 ILE A N 1
ATOM 787 C CA . ILE A 1 98 ? 13.551 4.025 -7.092 1.00 52.69 98 ILE A CA 1
ATOM 788 C C . ILE A 1 98 ? 13.955 3.352 -8.419 1.00 52.69 98 ILE A C 1
ATOM 790 O O . ILE A 1 98 ? 14.138 2.132 -8.451 1.00 52.69 98 ILE A O 1
ATOM 794 N N . PHE A 1 99 ? 14.171 4.118 -9.493 1.00 53.72 99 PHE A N 1
ATOM 795 C CA . PHE A 1 99 ? 14.524 3.564 -10.808 1.00 53.72 99 PHE A CA 1
ATOM 796 C C . PHE A 1 99 ? 15.921 2.928 -10.831 1.00 53.72 99 PHE A C 1
ATOM 798 O O . PHE A 1 99 ? 16.210 2.115 -11.702 1.00 53.72 99 PHE A O 1
ATOM 805 N N . ASN A 1 100 ? 16.764 3.221 -9.832 1.00 55.88 100 ASN A N 1
ATOM 806 C CA . ASN A 1 100 ? 18.123 2.686 -9.729 1.00 55.88 100 ASN A CA 1
ATOM 807 C C . ASN A 1 100 ? 18.271 1.485 -8.774 1.00 55.88 100 ASN A C 1
ATOM 809 O O . ASN A 1 100 ? 19.380 0.989 -8.561 1.00 55.88 100 ASN A O 1
ATOM 813 N N . LEU A 1 101 ? 17.169 0.972 -8.209 1.00 60.09 101 LEU A N 1
ATOM 814 C CA . LEU A 1 101 ? 17.197 -0.240 -7.377 1.00 60.09 101 LEU A CA 1
ATOM 815 C C . LEU A 1 101 ? 17.646 -1.481 -8.160 1.00 60.09 101 LEU A C 1
ATOM 817 O O . LEU A 1 101 ? 18.294 -2.345 -7.578 1.00 60.09 101 LEU A O 1
ATOM 821 N N . GLN A 1 102 ? 17.379 -1.550 -9.469 1.00 60.53 102 GLN A N 1
ATOM 822 C CA . GLN A 1 102 ? 17.920 -2.610 -10.330 1.00 60.53 102 GLN A CA 1
ATOM 823 C C . GLN A 1 102 ? 19.456 -2.612 -10.359 1.00 60.53 102 GLN A C 1
ATOM 825 O O . GLN A 1 102 ? 20.056 -3.683 -10.336 1.00 60.53 102 GLN A O 1
ATOM 830 N N . GLY A 1 103 ? 20.090 -1.433 -10.375 1.00 63.03 103 GLY A N 1
ATOM 831 C CA . GLY A 1 103 ? 21.549 -1.304 -10.400 1.00 63.03 103 GLY A CA 1
ATOM 832 C C . GLY A 1 103 ? 22.200 -1.571 -9.042 1.00 63.03 103 GLY A C 1
ATOM 833 O O . GLY A 1 103 ? 23.221 -2.249 -8.969 1.00 63.03 103 GLY A O 1
ATOM 834 N N . ASN A 1 104 ? 21.589 -1.082 -7.959 1.00 66.31 104 ASN A N 1
ATOM 835 C CA . ASN A 1 104 ? 22.173 -1.160 -6.614 1.00 66.31 104 ASN A CA 1
ATOM 836 C C . ASN A 1 104 ? 21.804 -2.445 -5.850 1.00 66.31 104 ASN A C 1
ATOM 838 O O . ASN A 1 104 ? 22.582 -2.911 -5.020 1.00 66.31 104 ASN A O 1
ATOM 842 N N . ALA A 1 105 ? 20.613 -3.006 -6.085 1.00 67.88 105 ALA A N 1
ATOM 843 C CA . ALA A 1 105 ? 20.087 -4.164 -5.360 1.00 67.88 105 ALA A CA 1
ATOM 844 C C . ALA A 1 105 ? 19.118 -4.997 -6.237 1.00 67.88 105 ALA A C 1
ATOM 846 O O . ALA A 1 105 ? 17.909 -5.033 -5.976 1.00 67.88 105 ALA A O 1
ATOM 847 N N . PRO A 1 106 ? 19.625 -5.723 -7.252 1.00 68.06 106 PRO A N 1
ATOM 848 C CA . PRO A 1 106 ? 18.806 -6.425 -8.250 1.00 68.06 106 PRO A CA 1
ATOM 849 C C . PRO A 1 106 ? 17.889 -7.501 -7.650 1.00 68.06 106 PRO A C 1
ATOM 851 O O . PRO A 1 106 ? 16.765 -7.690 -8.105 1.00 68.06 106 PRO A O 1
ATOM 854 N N . LEU A 1 107 ? 18.330 -8.172 -6.581 1.00 68.62 107 LEU A N 1
ATOM 855 C CA . LEU A 1 1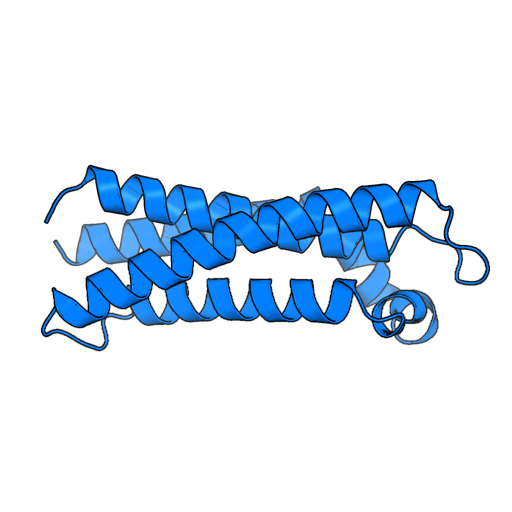07 ? 17.531 -9.167 -5.855 1.00 68.62 107 LEU A CA 1
ATOM 856 C C . LEU A 1 107 ? 16.322 -8.529 -5.151 1.00 68.62 107 LEU A C 1
ATOM 858 O O . LEU A 1 107 ? 15.216 -9.068 -5.194 1.00 68.62 107 LEU A O 1
ATOM 862 N N . LEU A 1 108 ? 16.522 -7.354 -4.544 1.00 67.38 108 LEU A N 1
ATOM 863 C CA . LEU A 1 108 ? 15.453 -6.587 -3.904 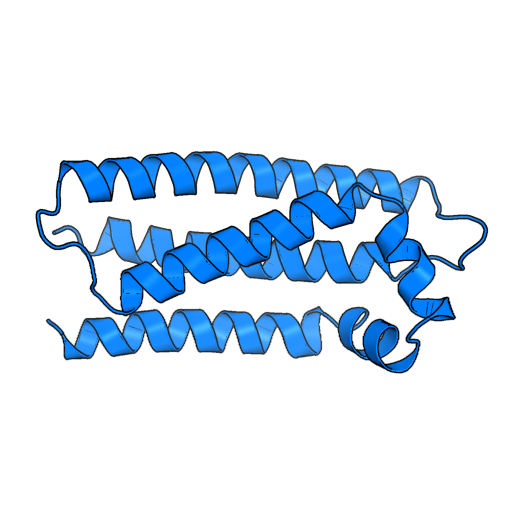1.00 67.38 108 LEU A CA 1
ATOM 864 C C . LEU A 1 108 ? 14.474 -6.049 -4.956 1.00 67.38 108 LEU A C 1
ATOM 866 O O . LEU A 1 108 ? 13.264 -6.157 -4.785 1.00 67.38 108 LEU A O 1
ATOM 870 N N . SER A 1 109 ? 15.002 -5.537 -6.071 1.00 66.88 109 SER A N 1
ATOM 871 C CA . SER A 1 109 ? 14.216 -5.092 -7.224 1.00 66.88 109 SER A CA 1
ATOM 872 C C . SER A 1 109 ? 13.340 -6.216 -7.793 1.00 66.88 109 SER A C 1
ATOM 874 O O . SER A 1 109 ? 12.139 -6.023 -7.979 1.00 66.88 109 SER A O 1
ATOM 876 N N . ALA A 1 110 ? 13.885 -7.425 -7.970 1.00 67.12 110 ALA A N 1
ATOM 877 C CA . ALA A 1 110 ? 13.137 -8.584 -8.461 1.00 67.12 110 ALA A CA 1
ATOM 878 C C . ALA A 1 110 ? 12.012 -9.018 -7.501 1.00 67.12 110 ALA A C 1
ATOM 880 O O . ALA A 1 110 ? 10.892 -9.296 -7.941 1.00 67.12 110 ALA A O 1
ATOM 881 N N . LEU A 1 111 ? 12.269 -9.015 -6.188 1.00 65.19 111 LEU A N 1
ATOM 882 C CA . LEU A 1 111 ? 11.252 -9.286 -5.162 1.00 65.19 111 LEU A CA 1
ATOM 883 C C . LEU A 1 111 ? 10.121 -8.248 -5.186 1.00 65.19 111 LEU A C 1
ATOM 885 O O . LEU A 1 111 ? 8.946 -8.595 -5.079 1.00 65.19 111 LEU A O 1
ATOM 889 N N . ILE A 1 112 ? 10.477 -6.979 -5.365 1.00 66.69 112 ILE A N 1
ATOM 890 C CA . ILE A 1 112 ? 9.547 -5.850 -5.411 1.00 66.69 112 ILE A CA 1
ATOM 891 C C . ILE A 1 112 ? 8.737 -5.820 -6.715 1.00 66.69 112 ILE A C 1
ATOM 893 O O . ILE A 1 112 ? 7.550 -5.499 -6.692 1.00 66.69 112 ILE A O 1
ATOM 897 N N . SER A 1 113 ? 9.348 -6.166 -7.849 1.00 61.75 113 SER A N 1
ATOM 898 C CA . SER A 1 113 ? 8.692 -6.169 -9.164 1.00 61.75 113 SER A CA 1
ATOM 899 C C . SER A 1 113 ? 7.508 -7.144 -9.224 1.00 61.75 113 SER A C 1
ATOM 901 O O . SER A 1 113 ? 6.494 -6.847 -9.854 1.00 61.75 113 SER A O 1
ATOM 903 N N . ASN A 1 114 ? 7.569 -8.233 -8.448 1.00 63.03 114 ASN A N 1
ATOM 904 C CA . ASN A 1 114 ? 6.493 -9.205 -8.243 1.00 63.03 114 ASN A CA 1
ATOM 905 C C . ASN A 1 114 ? 5.552 -8.809 -7.088 1.00 63.03 114 ASN A C 1
ATOM 907 O O . ASN A 1 114 ? 5.130 -9.645 -6.284 1.00 63.03 114 ASN A O 1
ATOM 911 N N . SER A 1 115 ? 5.210 -7.525 -6.976 1.00 53.75 115 SER A N 1
ATOM 912 C CA . SER A 1 115 ? 4.477 -6.993 -5.819 1.00 53.75 115 SER A CA 1
ATOM 913 C C . SER A 1 115 ? 3.082 -7.594 -5.619 1.00 53.75 115 SER A C 1
ATOM 915 O O . SER A 1 115 ? 2.598 -7.649 -4.489 1.00 53.75 115 SER A O 1
ATOM 917 N N . LEU A 1 116 ? 2.453 -8.116 -6.677 1.00 55.38 116 LEU A N 1
ATOM 918 C CA . LEU A 1 116 ? 1.195 -8.862 -6.573 1.00 55.38 116 LEU A CA 1
ATOM 919 C C . LEU A 1 116 ? 1.356 -10.191 -5.814 1.00 55.38 116 LEU A C 1
ATOM 921 O O . LEU A 1 116 ? 0.416 -10.621 -5.153 1.00 55.38 116 LEU A O 1
ATOM 925 N N . PHE A 1 117 ? 2.537 -10.816 -5.860 1.00 57.56 117 PHE A N 1
ATOM 926 C CA . PHE A 1 117 ? 2.803 -12.116 -5.233 1.00 57.56 117 PHE A CA 1
ATOM 927 C C . PHE A 1 117 ? 3.213 -12.013 -3.759 1.00 57.56 117 PHE A C 1
ATOM 929 O O . PHE A 1 117 ? 2.960 -12.941 -2.999 1.00 57.56 117 PHE A O 1
ATOM 936 N N . ILE A 1 118 ? 3.826 -10.900 -3.343 1.00 64.44 118 ILE A N 1
ATOM 937 C CA . ILE A 1 118 ? 4.328 -10.712 -1.966 1.00 64.44 118 ILE A CA 1
ATOM 938 C C . ILE A 1 118 ? 3.554 -9.613 -1.229 1.00 64.44 118 ILE A C 1
ATOM 940 O O . ILE A 1 118 ? 3.156 -9.788 -0.078 1.00 64.44 118 ILE A O 1
ATOM 944 N N . GLY A 1 119 ? 3.272 -8.497 -1.899 1.00 64.81 119 GLY A N 1
ATOM 945 C CA . GLY A 1 119 ? 2.592 -7.350 -1.305 1.00 64.81 119 GLY A CA 1
ATOM 946 C C . GLY A 1 119 ? 1.135 -7.624 -0.939 1.00 64.81 119 GLY A C 1
ATOM 947 O O . GLY A 1 119 ? 0.688 -7.220 0.133 1.00 64.81 119 GLY A O 1
ATOM 948 N N . VAL A 1 120 ? 0.400 -8.362 -1.780 1.00 68.25 120 VAL A N 1
ATOM 949 C CA . VAL A 1 120 ? -1.004 -8.721 -1.506 1.00 68.25 120 VAL A CA 1
ATOM 950 C C . VAL A 1 120 ? -1.120 -9.663 -0.296 1.00 68.25 120 VAL A C 1
ATOM 952 O O . VAL A 1 120 ? -1.876 -9.325 0.617 1.00 68.25 120 VAL A O 1
ATOM 955 N N . PRO A 1 121 ? -0.352 -10.771 -0.186 1.00 76.94 121 PRO A N 1
ATOM 956 C CA . PRO A 1 121 ? -0.353 -11.592 1.027 1.00 76.94 121 PRO A CA 1
ATOM 957 C C . PRO A 1 121 ? 0.033 -10.825 2.294 1.00 76.94 121 PRO A C 1
ATOM 959 O O . PRO A 1 121 ? -0.629 -10.985 3.318 1.00 76.94 121 PRO A O 1
ATOM 962 N N . ILE A 1 122 ? 1.051 -9.955 2.236 1.00 75.88 122 ILE A N 1
ATOM 963 C CA . ILE A 1 122 ? 1.455 -9.127 3.384 1.00 75.88 122 ILE A CA 1
ATOM 964 C C . ILE A 1 122 ? 0.325 -8.178 3.791 1.00 75.88 122 ILE A C 1
ATOM 966 O O . ILE A 1 122 ? -0.003 -8.089 4.975 1.00 75.88 122 ILE A O 1
ATOM 970 N N . ALA A 1 123 ? -0.312 -7.505 2.830 1.00 76.12 123 ALA A N 1
ATOM 971 C CA . ALA A 1 123 ? -1.434 -6.612 3.103 1.00 76.12 123 ALA A CA 1
ATOM 972 C C . ALA A 1 123 ? -2.619 -7.367 3.730 1.00 76.12 123 ALA A C 1
ATOM 974 O O . ALA A 1 123 ? -3.195 -6.907 4.718 1.00 76.12 123 ALA A O 1
ATOM 975 N N . CYS A 1 124 ? -2.939 -8.561 3.221 1.00 78.19 124 CYS A N 1
ATOM 976 C CA . CYS A 1 124 ? -3.966 -9.433 3.789 1.00 78.19 124 CYS A CA 1
ATOM 977 C C . CYS A 1 124 ? -3.623 -9.898 5.211 1.00 78.19 124 CYS A C 1
ATOM 979 O O . CYS A 1 124 ? -4.496 -9.874 6.077 1.00 78.19 124 CYS A O 1
ATOM 981 N N . LEU A 1 125 ? -2.369 -10.273 5.485 1.00 83.00 125 LEU A N 1
ATOM 982 C CA . LEU A 1 125 ? -1.915 -10.665 6.825 1.00 83.00 125 LEU A CA 1
ATOM 983 C C . LEU A 1 125 ? -2.006 -9.505 7.822 1.00 83.00 125 LEU A C 1
ATOM 985 O O . LEU A 1 125 ? -2.465 -9.692 8.950 1.00 83.00 125 LEU A O 1
ATOM 989 N N . LEU A 1 126 ? -1.614 -8.298 7.411 1.00 79.69 126 LEU A N 1
ATOM 990 C CA . LEU A 1 126 ? -1.627 -7.103 8.259 1.00 79.69 126 LEU A CA 1
ATOM 991 C C . LEU A 1 126 ? -3.068 -6.674 8.586 1.00 79.69 126 LEU A C 1
ATOM 993 O O . LEU A 1 126 ? -3.410 -6.396 9.734 1.00 79.69 126 LEU A O 1
ATOM 997 N N . VAL A 1 127 ? -3.964 -6.721 7.601 1.00 79.19 127 VAL A N 1
ATOM 998 C CA . VAL A 1 127 ? -5.393 -6.445 7.812 1.00 79.19 127 VAL A CA 1
ATOM 999 C C . VAL A 1 127 ? -6.075 -7.554 8.623 1.00 79.19 127 VAL A C 1
ATOM 1001 O O . VAL A 1 127 ? -6.892 -7.268 9.505 1.00 79.19 127 VAL A O 1
ATOM 1004 N N . GLY A 1 128 ? -5.715 -8.817 8.388 1.00 76.06 128 GLY A N 1
ATOM 1005 C CA . GLY A 1 128 ? -6.207 -9.962 9.154 1.00 76.06 128 GLY A CA 1
ATOM 1006 C C . GLY A 1 128 ? -5.804 -9.892 10.628 1.00 76.06 128 GLY A C 1
ATOM 1007 O O . GLY A 1 128 ? -6.650 -10.053 11.507 1.00 76.06 128 GLY A O 1
ATOM 1008 N N . THR A 1 129 ? -4.544 -9.558 10.915 1.00 79.06 129 THR A N 1
ATOM 1009 C CA . THR A 1 129 ? -4.046 -9.373 12.291 1.00 79.06 129 THR A CA 1
ATOM 1010 C C . THR A 1 129 ? -4.706 -8.189 12.989 1.00 79.06 129 THR A C 1
ATOM 1012 O O . THR A 1 129 ? -5.132 -8.330 14.135 1.00 79.06 129 THR A O 1
ATOM 1015 N N . LEU A 1 130 ? -4.886 -7.056 12.303 1.00 72.69 130 LEU A N 1
ATOM 1016 C CA . LEU A 1 130 ? -5.647 -5.913 12.823 1.00 72.69 130 LEU A CA 1
ATOM 1017 C C . LEU A 1 130 ? -7.091 -6.289 13.188 1.00 72.69 130 LEU A C 1
ATOM 1019 O O . LEU A 1 130 ? -7.597 -5.882 14.237 1.00 72.69 130 LEU A O 1
ATOM 1023 N N . THR A 1 131 ? -7.739 -7.088 12.338 1.00 74.06 131 THR A N 1
ATOM 1024 C CA . THR A 1 131 ? -9.111 -7.562 12.555 1.00 74.06 131 THR A CA 1
ATOM 1025 C C . THR A 1 131 ? -9.182 -8.525 13.746 1.00 74.06 131 THR A C 1
ATOM 1027 O O . THR A 1 131 ? -10.042 -8.367 14.615 1.00 74.06 131 THR A O 1
ATOM 1030 N N . TYR A 1 132 ? -8.247 -9.476 13.836 1.00 76.88 132 TYR A N 1
ATOM 1031 C CA . TYR A 1 132 ? -8.173 -10.464 14.916 1.00 76.88 132 TYR A CA 1
ATOM 1032 C C . TYR A 1 132 ? -7.866 -9.840 16.284 1.00 76.88 132 TYR A C 1
ATOM 1034 O O . TYR A 1 132 ? -8.579 -10.094 17.255 1.00 76.88 132 TYR A O 1
ATOM 1042 N N . LEU A 1 133 ? -6.841 -8.983 16.364 1.00 71.94 133 LEU A N 1
ATOM 1043 C CA . LEU A 1 133 ? -6.439 -8.311 17.607 1.00 71.94 133 LEU A CA 1
ATOM 1044 C C . LEU A 1 133 ? -7.585 -7.527 18.224 1.00 71.94 133 LEU A C 1
ATOM 1046 O O . LEU A 1 133 ? -7.696 -7.421 19.443 1.00 71.94 133 LEU A O 1
ATOM 1050 N N . ARG A 1 134 ? -8.446 -6.982 17.372 1.00 67.00 134 ARG A N 1
ATOM 1051 C CA . ARG A 1 134 ? -9.606 -6.253 17.823 1.00 67.00 134 ARG A CA 1
ATOM 1052 C C . ARG A 1 134 ? -10.761 -7.145 18.239 1.00 67.00 134 ARG A C 1
ATOM 1054 O O . ARG A 1 134 ? -11.413 -6.820 19.224 1.00 67.00 134 ARG A O 1
ATOM 1061 N N . TRP A 1 135 ? -11.018 -8.232 17.514 1.00 68.88 135 TRP A N 1
ATOM 1062 C CA . TRP A 1 135 ? -12.015 -9.209 17.946 1.00 68.88 135 TRP A CA 1
ATOM 1063 C C . TRP A 1 135 ? -11.694 -9.746 19.345 1.00 68.88 135 TRP A C 1
ATOM 1065 O O . TRP A 1 135 ? -12.596 -9.848 20.158 1.00 68.88 135 TRP A O 1
ATOM 1075 N N . LYS A 1 136 ? -10.411 -9.970 19.658 1.00 68.19 136 LYS A N 1
ATOM 1076 C CA . LYS A 1 136 ? -9.953 -10.386 20.994 1.00 68.19 136 LYS A CA 1
ATOM 1077 C C . LYS A 1 136 ? -10.118 -9.313 22.088 1.00 68.19 136 LYS A C 1
ATOM 1079 O O . LYS A 1 136 ? -10.141 -9.651 23.265 1.00 68.19 136 LYS A O 1
ATOM 1084 N N . HIS A 1 137 ? -10.145 -8.031 21.720 1.00 60.31 137 HIS A N 1
ATOM 1085 C CA . HIS A 1 137 ? -10.192 -6.910 22.667 1.00 60.31 137 HIS A CA 1
ATOM 1086 C C . HIS A 1 137 ? -11.612 -6.399 22.968 1.00 60.31 137 HIS A C 1
ATOM 1088 O O . HIS A 1 137 ? -11.761 -5.580 23.878 1.00 60.31 137 HIS A O 1
ATOM 1094 N N . ASN A 1 138 ? -12.606 -6.837 22.189 1.00 50.97 138 ASN A N 1
ATOM 1095 C CA . ASN A 1 138 ? -14.039 -6.615 22.407 1.00 50.97 138 ASN A CA 1
ATOM 1096 C C . ASN A 1 138 ? -14.648 -7.803 23.153 1.00 50.97 138 ASN A C 1
ATOM 1098 O O . ASN A 1 138 ? -15.627 -7.555 23.885 1.00 50.97 138 ASN A O 1
#